Protein AF-A0A2X3J171-F1 (afdb_monomer_lite)

Secondary structure (DSSP, 8-state):
---HHHHHHHHHHHHHIIIIIHHHHHHHHHHHH-HHHHTT-PPPPP-

Foldseek 3Di:
DDCPVVVVVVVVVVCCCVVPVVVVVCLVVCCVPPVCVSVPVDDDDDD

Organism: Klebsiella pneumoniae (NCBI:txid573)

Sequence (47 aa):
MSLIRPALVLFILLTLLTGGVYPLLTTSLGQWWFNSQANGSLIRPER

InterPro domains:
  IPR003820 Potassium-transporting ATPase C chain [PF02669] (4-44)

Radius of gyration: 18.88 Å; chains: 1; bounding box: 41×18×56 Å

Structure (mmCIF, N/CA/C/O backbone):
data_AF-A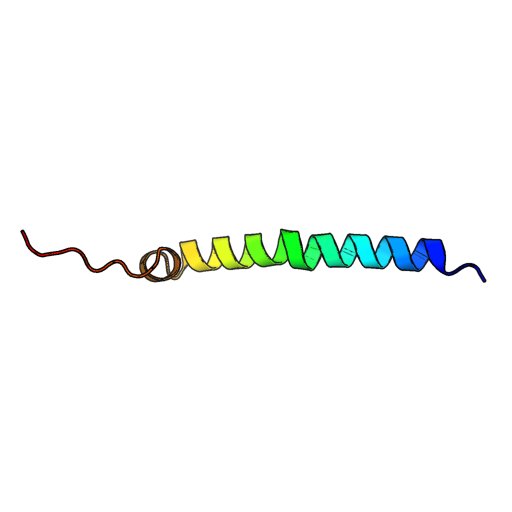0A2X3J171-F1
#
_entry.id   AF-A0A2X3J171-F1
#
loop_
_atom_site.group_PDB
_atom_site.id
_atom_site.type_symbol
_atom_site.label_atom_id
_atom_site.label_alt_id
_atom_site.label_comp_id
_atom_site.label_asym_id
_atom_site.label_entity_id
_atom_site.label_seq_id
_atom_site.pdbx_PDB_ins_code
_atom_site.Cartn_x
_atom_site.Cartn_y
_atom_site.Cartn_z
_atom_site.occupancy
_atom_site.B_iso_or_equiv
_atom_site.auth_seq_id
_atom_site.auth_comp_id
_atom_site.auth_asym_id
_atom_site.auth_atom_id
_atom_site.pdbx_PDB_model_num
ATOM 1 N N . MET A 1 1 ? 20.955 -3.339 -27.761 1.00 59.53 1 MET A N 1
ATOM 2 C CA . MET A 1 1 ? 19.637 -3.683 -27.181 1.00 59.53 1 MET A CA 1
ATOM 3 C C . MET A 1 1 ? 19.187 -2.524 -26.301 1.00 59.53 1 MET A C 1
ATOM 5 O O . MET A 1 1 ? 19.917 -2.184 -25.383 1.00 59.53 1 MET A O 1
ATOM 9 N N . SER A 1 2 ? 18.073 -1.854 -26.615 1.00 83.31 2 SER A N 1
ATOM 10 C CA . SER A 1 2 ? 17.593 -0.693 -25.841 1.00 83.31 2 SER A CA 1
ATOM 11 C C . SER A 1 2 ? 16.709 -1.150 -24.678 1.00 83.31 2 SER A C 1
ATOM 13 O O . SER A 1 2 ? 15.664 -1.755 -24.904 1.00 83.31 2 SER A O 1
ATOM 15 N N . LEU A 1 3 ? 17.131 -0.868 -23.442 1.00 94.1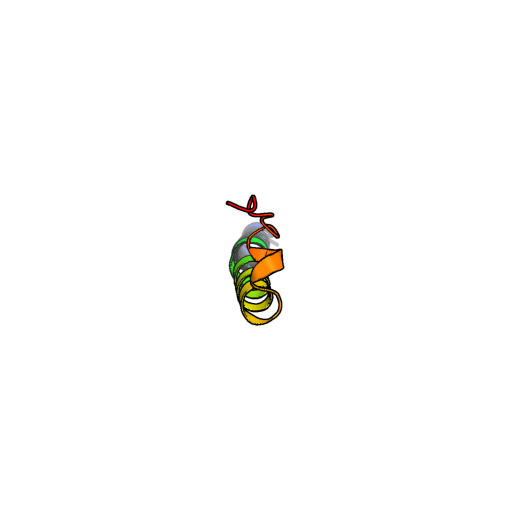9 3 LEU A N 1
ATOM 16 C CA . LEU A 1 3 ? 16.459 -1.315 -22.211 1.00 94.19 3 LEU A CA 1
ATOM 17 C C . LEU A 1 3 ? 15.464 -0.293 -21.636 1.00 94.19 3 LEU A C 1
ATOM 19 O O . LEU A 1 3 ? 14.750 -0.597 -20.687 1.00 94.19 3 LEU A O 1
ATOM 23 N N . ILE A 1 4 ? 15.368 0.903 -22.219 1.00 96.56 4 ILE A N 1
ATOM 24 C CA . ILE A 1 4 ? 14.532 1.983 -21.674 1.00 96.56 4 ILE A CA 1
ATOM 25 C C . ILE A 1 4 ? 13.039 1.645 -21.753 1.00 96.56 4 ILE A C 1
ATOM 27 O O . ILE A 1 4 ? 12.311 1.823 -20.782 1.00 96.56 4 ILE A O 1
ATOM 31 N N . ARG A 1 5 ? 12.579 1.106 -22.890 1.00 94.69 5 ARG A N 1
ATOM 32 C CA . ARG A 1 5 ? 11.177 0.690 -23.060 1.00 94.69 5 ARG A CA 1
ATOM 33 C C . ARG A 1 5 ? 10.755 -0.390 -22.051 1.00 94.69 5 ARG A C 1
ATOM 35 O O . ARG A 1 5 ? 9.771 -0.153 -21.354 1.00 94.69 5 ARG A O 1
ATOM 42 N N . PRO A 1 6 ? 11.461 -1.534 -21.918 1.00 96.19 6 PRO A N 1
ATOM 43 C CA . PRO A 1 6 ? 11.063 -2.549 -20.943 1.00 96.19 6 PRO A CA 1
ATOM 44 C C . PRO A 1 6 ? 11.185 -2.060 -19.493 1.00 96.19 6 PRO A C 1
ATOM 46 O O . PRO A 1 6 ? 10.326 -2.396 -18.681 1.00 96.19 6 PRO A O 1
ATOM 49 N N . ALA A 1 7 ? 12.178 -1.221 -19.170 1.00 97.38 7 ALA A N 1
ATOM 50 C CA . ALA A 1 7 ? 12.321 -0.654 -17.829 1.00 97.38 7 ALA A CA 1
ATOM 51 C C . ALA A 1 7 ? 11.130 0.238 -17.442 1.00 97.38 7 ALA A C 1
ATOM 53 O O . ALA A 1 7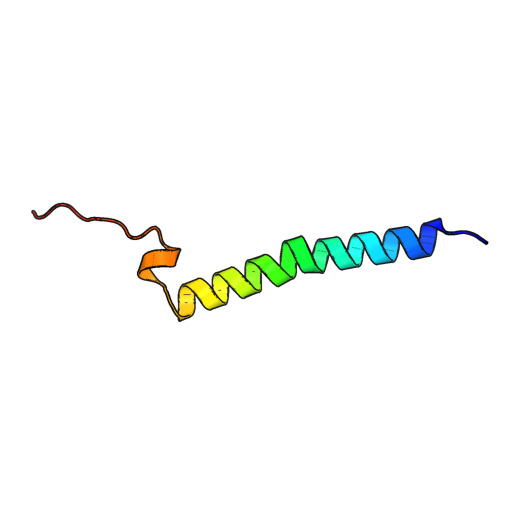 ? 10.585 0.088 -16.351 1.00 97.38 7 ALA A O 1
ATOM 54 N N . LEU A 1 8 ? 10.687 1.123 -18.342 1.00 98.12 8 LEU A N 1
ATOM 55 C CA . LEU A 1 8 ? 9.550 2.010 -18.078 1.00 98.12 8 LEU A CA 1
ATOM 56 C C . LEU A 1 8 ? 8.233 1.246 -17.934 1.00 98.12 8 LEU A C 1
ATOM 58 O O . LEU A 1 8 ? 7.446 1.558 -17.044 1.00 98.12 8 LEU A O 1
ATOM 62 N N . VAL A 1 9 ? 8.001 0.229 -18.768 1.00 98.19 9 VAL A N 1
ATOM 63 C CA . VAL A 1 9 ? 6.794 -0.607 -18.665 1.00 98.19 9 VAL A CA 1
ATOM 64 C C . VAL A 1 9 ? 6.757 -1.327 -17.321 1.00 98.19 9 VAL A C 1
ATOM 66 O O . VAL A 1 9 ? 5.731 -1.296 -16.643 1.00 98.19 9 VAL A O 1
ATOM 69 N N . LEU A 1 10 ? 7.874 -1.934 -16.911 1.00 98.25 10 LEU A N 1
ATOM 70 C CA . LEU A 1 10 ? 7.943 -2.631 -15.632 1.00 98.25 10 LEU A CA 1
ATOM 71 C C . LEU A 1 10 ? 7.785 -1.667 -14.454 1.00 98.25 10 LEU A C 1
ATOM 73 O O . LEU A 1 10 ? 7.065 -1.978 -13.510 1.00 98.25 10 LEU A O 1
ATOM 77 N N . PHE A 1 11 ? 8.411 -0.491 -14.525 1.00 98.38 11 PHE A N 1
ATOM 78 C CA . PHE A 1 11 ? 8.271 0.539 -13.503 1.00 98.38 11 PHE A CA 1
ATOM 79 C C . PHE A 1 11 ? 6.805 0.942 -13.322 1.00 98.38 11 PHE A C 1
ATOM 81 O O . PHE A 1 11 ? 6.278 0.825 -12.220 1.00 98.38 11 PHE A O 1
ATOM 88 N N . ILE A 1 12 ? 6.118 1.314 -14.407 1.00 98.69 12 ILE A N 1
ATOM 89 C CA . ILE A 1 12 ? 4.705 1.717 -14.359 1.00 98.69 12 ILE A CA 1
ATOM 90 C C . ILE A 1 12 ? 3.829 0.574 -13.837 1.00 98.69 12 ILE A C 1
ATOM 92 O O . ILE A 1 12 ? 2.990 0.795 -12.965 1.00 98.69 12 ILE A O 1
ATOM 96 N N . LEU A 1 13 ? 4.038 -0.650 -14.330 1.00 98.69 13 LEU A N 1
ATOM 97 C CA . LEU A 1 13 ? 3.291 -1.822 -13.880 1.00 98.69 13 LEU A CA 1
ATOM 98 C C . LEU A 1 13 ? 3.434 -2.026 -12.367 1.00 98.69 13 LEU A C 1
ATOM 100 O O . LEU A 1 13 ? 2.434 -2.169 -11.665 1.00 98.69 13 LEU A O 1
ATOM 104 N N . LEU A 1 14 ? 4.665 -2.008 -11.854 1.00 98.62 14 LEU A N 1
ATOM 105 C CA . LEU A 1 14 ? 4.929 -2.207 -10.431 1.00 98.62 14 LEU A CA 1
ATOM 106 C C . LEU A 1 14 ? 4.405 -1.047 -9.581 1.00 98.62 14 LEU A C 1
ATOM 108 O O . LEU A 1 14 ? 3.871 -1.296 -8.500 1.00 98.62 14 LEU A O 1
ATOM 112 N N . THR A 1 15 ? 4.483 0.195 -10.060 1.00 98.62 15 THR A N 1
ATOM 113 C CA . THR A 1 15 ? 3.884 1.350 -9.378 1.00 98.62 15 THR A CA 1
ATOM 114 C C . THR A 1 15 ? 2.372 1.191 -9.251 1.00 98.62 15 THR A C 1
ATOM 116 O O . THR A 1 15 ? 1.830 1.383 -8.165 1.00 98.62 15 THR A O 1
ATOM 119 N N . LEU A 1 16 ? 1.681 0.787 -10.320 1.00 98.88 16 LEU A N 1
ATOM 120 C CA . LEU A 1 16 ? 0.231 0.581 -10.283 1.00 98.88 16 LEU A CA 1
ATOM 121 C C . LEU A 1 16 ? -0.159 -0.589 -9.375 1.00 98.88 16 LEU A C 1
ATOM 123 O O . LEU A 1 16 ? -1.121 -0.484 -8.613 1.00 98.88 16 LEU A O 1
ATOM 127 N N . LEU A 1 17 ? 0.596 -1.687 -9.414 1.00 98.81 17 LEU A N 1
ATOM 128 C CA . LEU A 1 17 ? 0.330 -2.847 -8.567 1.00 98.81 17 LEU A CA 1
ATOM 129 C C . LEU A 1 17 ? 0.548 -2.536 -7.083 1.00 98.81 17 LEU A C 1
ATOM 131 O O . LEU A 1 17 ? -0.321 -2.813 -6.261 1.00 98.81 17 LEU A O 1
ATOM 135 N N . THR A 1 18 ? 1.687 -1.947 -6.730 1.00 98.19 18 THR A N 1
ATOM 136 C CA . THR A 1 18 ? 2.067 -1.745 -5.322 1.00 98.19 18 THR A CA 1
ATOM 137 C C . THR A 1 18 ? 1.483 -0.474 -4.710 1.00 98.19 18 THR A C 1
ATOM 139 O O . THR A 1 18 ? 1.214 -0.456 -3.514 1.00 98.19 18 THR A O 1
ATOM 142 N N . GLY A 1 19 ? 1.250 0.570 -5.509 1.00 98.19 19 GLY A N 1
ATOM 143 C CA . GLY A 1 19 ? 0.675 1.839 -5.055 1.00 98.19 19 GLY A CA 1
ATOM 144 C C . GLY A 1 19 ? -0.835 1.956 -5.259 1.00 98.19 19 GLY A C 1
ATOM 145 O O . GLY A 1 19 ? -1.482 2.727 -4.558 1.00 98.19 19 GLY A O 1
ATOM 146 N N . GLY A 1 20 ? -1.408 1.200 -6.199 1.00 98.50 20 GLY A N 1
ATOM 147 C CA . GLY A 1 20 ? -2.844 1.213 -6.487 1.00 98.50 20 GLY A CA 1
ATOM 148 C C . GLY A 1 20 ? -3.533 -0.062 -6.022 1.00 98.50 20 GLY A C 1
ATOM 149 O O . GLY A 1 20 ? -4.327 -0.045 -5.082 1.00 98.50 20 GLY A O 1
ATOM 150 N N . VAL A 1 21 ? -3.217 -1.183 -6.670 1.00 98.75 21 VAL A N 1
ATOM 151 C CA . VAL A 1 21 ? -3.926 -2.452 -6.446 1.00 98.75 21 VAL A CA 1
ATOM 152 C C . VAL A 1 21 ? -3.766 -2.936 -5.006 1.00 98.75 21 VAL A C 1
ATOM 154 O O . VAL A 1 21 ? -4.762 -3.254 -4.359 1.00 98.75 21 VAL A O 1
ATOM 157 N N . TYR A 1 22 ? -2.542 -2.957 -4.475 1.00 98.31 22 TYR A N 1
ATOM 158 C CA . TYR A 1 22 ? -2.276 -3.468 -3.131 1.00 98.31 22 TYR A CA 1
ATOM 159 C C . TYR A 1 22 ? -2.965 -2.650 -2.018 1.00 98.31 22 TYR A C 1
ATOM 161 O O . TYR A 1 22 ? -3.676 -3.258 -1.211 1.00 98.31 22 TYR A O 1
ATOM 169 N N . PRO A 1 23 ? -2.864 -1.306 -1.963 1.00 98.44 23 PRO A N 1
ATOM 170 C CA . PRO A 1 23 ? -3.553 -0.522 -0.941 1.00 98.44 23 PRO A CA 1
ATOM 171 C C . PRO A 1 23 ? -5.073 -0.629 -1.043 1.00 98.44 23 PRO A C 1
ATOM 173 O O . PRO A 1 23 ? -5.735 -0.771 -0.019 1.00 98.44 23 PRO A O 1
ATOM 176 N N . LEU A 1 24 ? -5.640 -0.628 -2.255 1.00 98.69 24 LEU A N 1
ATOM 177 C CA . LEU A 1 24 ? -7.087 -0.773 -2.440 1.00 98.69 24 LEU A CA 1
ATO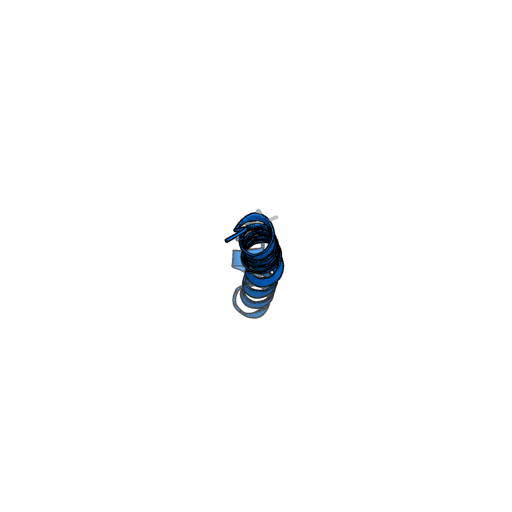M 178 C C . LEU A 1 24 ? -7.582 -2.143 -1.978 1.00 98.69 24 LEU A C 1
ATOM 180 O O . LEU A 1 24 ? -8.586 -2.224 -1.269 1.00 98.69 24 LEU A O 1
ATOM 184 N N . LEU A 1 25 ? -6.866 -3.209 -2.338 1.00 98.62 25 LEU A N 1
ATOM 185 C CA . LEU A 1 25 ? -7.206 -4.565 -1.926 1.00 98.62 25 LEU A CA 1
ATOM 186 C C . LEU A 1 25 ? -7.130 -4.700 -0.402 1.00 98.62 25 LEU A C 1
ATOM 188 O O . LEU A 1 25 ? -8.102 -5.101 0.231 1.00 98.62 25 LEU A O 1
ATOM 192 N N . THR A 1 26 ? -6.001 -4.320 0.196 1.00 97.75 26 THR A N 1
ATOM 193 C CA . THR A 1 26 ? -5.789 -4.438 1.648 1.00 97.75 26 THR A CA 1
ATOM 194 C C . THR A 1 26 ? -6.737 -3.558 2.452 1.00 97.75 26 THR A C 1
ATOM 196 O O . THR A 1 26 ? -7.276 -4.022 3.454 1.00 97.75 26 THR A O 1
ATOM 199 N N . THR A 1 27 ? -7.025 -2.340 1.989 1.00 97.94 27 THR A N 1
ATOM 200 C CA . THR A 1 27 ? -8.014 -1.457 2.625 1.00 97.94 27 THR A CA 1
ATOM 201 C C . THR A 1 27 ? -9.407 -2.066 2.554 1.00 97.94 27 THR A C 1
ATOM 203 O O . THR A 1 27 ? -10.090 -2.133 3.572 1.00 97.94 27 THR A O 1
ATOM 206 N N . SER A 1 28 ? -9.825 -2.557 1.384 1.00 98.12 28 SER A N 1
ATOM 207 C CA . SER A 1 28 ? -11.156 -3.153 1.216 1.00 98.12 28 SER A CA 1
ATOM 208 C C . SER A 1 28 ? -11.329 -4.387 2.100 1.00 98.12 28 SER A C 1
ATOM 210 O O . SER A 1 28 ? -12.324 -4.508 2.812 1.00 98.12 28 SER A O 1
ATOM 212 N N . LEU A 1 29 ? -10.332 -5.274 2.113 1.00 98.50 29 LEU A N 1
ATOM 213 C CA . LEU A 1 29 ? -10.342 -6.468 2.956 1.00 98.50 29 LEU A CA 1
ATOM 214 C C . LEU A 1 29 ? -10.306 -6.114 4.450 1.00 98.50 29 LEU A C 1
ATOM 216 O O . LEU A 1 29 ? -11.045 -6.705 5.235 1.00 98.50 29 LEU A O 1
ATOM 220 N N . GLY A 1 30 ? -9.498 -5.127 4.846 1.00 98.25 30 GLY A N 1
ATOM 221 C CA . GLY A 1 30 ? -9.428 -4.645 6.226 1.00 98.25 30 GLY A CA 1
ATOM 222 C C . GLY A 1 30 ? -10.750 -4.043 6.698 1.00 98.25 30 GLY A C 1
ATOM 223 O O . GLY A 1 30 ? -11.205 -4.347 7.796 1.00 98.25 30 GLY A O 1
ATOM 224 N N . GLN A 1 31 ? -11.414 -3.257 5.852 1.00 98.19 31 GLN A N 1
ATOM 225 C CA . GLN A 1 31 ? -12.729 -2.690 6.154 1.00 98.19 31 GLN A CA 1
ATOM 226 C C . GLN A 1 31 ? -13.829 -3.759 6.216 1.00 98.19 31 GLN A C 1
ATOM 228 O O . GLN A 1 31 ? -14.750 -3.612 7.020 1.00 98.19 31 GLN A O 1
ATOM 233 N N . TRP A 1 32 ? -13.735 -4.825 5.409 1.00 97.81 32 TRP A N 1
ATOM 234 C CA . TRP A 1 32 ? -14.722 -5.908 5.392 1.00 97.81 32 TRP A CA 1
ATOM 235 C C . TRP A 1 32 ? -14.581 -6.860 6.588 1.00 97.81 32 TRP A C 1
ATOM 237 O O . TRP A 1 32 ? -15.576 -7.149 7.251 1.00 97.81 32 TRP A O 1
ATOM 247 N N . TRP A 1 33 ? -13.365 -7.321 6.898 1.00 98.31 33 TRP A N 1
ATOM 248 C CA . TRP A 1 33 ? -13.139 -8.277 7.991 1.00 98.31 33 TRP A CA 1
ATOM 249 C C . TRP A 1 33 ? -12.900 -7.628 9.355 1.00 98.31 33 TRP A C 1
ATOM 251 O O . TRP A 1 33 ? -13.277 -8.202 10.374 1.00 98.31 33 TRP A O 1
ATOM 261 N N . PHE A 1 34 ? -12.288 -6.445 9.396 1.00 97.12 34 PHE A N 1
ATOM 262 C CA . PHE A 1 34 ? -11.784 -5.831 10.628 1.00 97.12 34 PHE A CA 1
ATOM 263 C C . PHE A 1 34 ? -12.145 -4.347 10.714 1.00 97.12 34 PHE A C 1
ATOM 265 O O . PHE A 1 34 ? -11.295 -3.508 11.001 1.00 97.12 34 PHE A O 1
ATOM 272 N N . ASN A 1 35 ? -13.413 -4.007 10.466 1.00 96.44 35 ASN A N 1
ATOM 273 C CA . ASN A 1 35 ? -13.860 -2.618 10.353 1.00 96.44 35 ASN A CA 1
ATOM 274 C C . ASN A 1 35 ? -13.453 -1.743 11.558 1.00 96.44 35 ASN A C 1
ATOM 276 O O . ASN A 1 35 ? -12.886 -0.669 11.378 1.00 96.44 35 ASN A O 1
ATOM 280 N N . SER A 1 36 ? -13.674 -2.208 12.794 1.00 95.69 36 SER A N 1
ATOM 281 C CA . SER A 1 36 ? -13.333 -1.429 13.994 1.00 95.69 36 SER A CA 1
ATOM 282 C C . SER A 1 36 ? -11.827 -1.169 14.113 1.00 95.69 36 SER A C 1
ATOM 284 O O . SER A 1 36 ? -11.424 -0.074 14.499 1.00 95.69 36 SER A O 1
ATOM 286 N N . GLN A 1 37 ? -10.991 -2.153 13.776 1.00 96.38 37 GLN A N 1
ATOM 287 C CA . GLN A 1 37 ? -9.533 -2.061 13.853 1.00 96.38 37 GLN A CA 1
ATOM 288 C C . GLN A 1 37 ? -8.959 -1.234 12.700 1.00 96.38 37 GLN A C 1
ATOM 290 O O . GLN A 1 37 ? -8.106 -0.377 12.925 1.00 96.38 37 GLN A O 1
ATOM 295 N N . ALA A 1 38 ? -9.475 -1.434 11.486 1.00 97.38 38 ALA A N 1
ATOM 296 C CA . ALA A 1 38 ? -9.103 -0.677 10.294 1.00 97.38 38 ALA A CA 1
ATOM 297 C C . ALA A 1 38 ? -9.424 0.821 10.431 1.00 97.38 38 ALA A C 1
ATOM 299 O O . ALA A 1 38 ? -8.723 1.649 9.857 1.00 97.38 38 ALA A O 1
ATOM 300 N N . ASN A 1 39 ? -10.437 1.174 11.230 1.00 96.44 39 ASN A N 1
ATOM 301 C CA . ASN A 1 39 ? -10.794 2.560 11.551 1.00 96.44 39 ASN A CA 1
ATOM 302 C C . ASN A 1 39 ? -10.157 3.076 12.859 1.00 96.44 39 ASN A C 1
ATOM 304 O O . ASN A 1 39 ? -10.607 4.076 13.417 1.00 96.44 39 ASN A O 1
ATOM 308 N N . GLY A 1 40 ? -9.105 2.416 13.359 1.00 95.62 40 GLY A N 1
ATOM 309 C CA . GLY A 1 40 ? -8.279 2.930 14.456 1.00 95.62 40 GLY A CA 1
ATOM 310 C C . GLY A 1 40 ? -8.706 2.517 15.865 1.00 95.62 40 GLY A C 1
ATOM 311 O O . GLY A 1 40 ? -8.159 3.043 16.828 1.00 95.62 40 GLY A O 1
ATOM 312 N N . SER A 1 41 ? -9.634 1.565 16.013 1.00 94.75 41 SER A N 1
ATOM 313 C CA . SER A 1 41 ? -10.021 0.977 17.311 1.00 94.75 41 SER A CA 1
ATOM 314 C C . SER A 1 41 ? -10.413 2.017 18.373 1.00 94.75 41 SER A C 1
ATOM 316 O O . SER A 1 41 ? -10.015 1.913 19.530 1.00 94.75 41 SER A O 1
ATOM 318 N N . LEU A 1 42 ? -11.148 3.055 17.967 1.00 94.75 42 LEU A N 1
ATOM 319 C CA . LEU A 1 42 ? -11.413 4.230 18.801 1.00 94.75 42 LEU A CA 1
ATOM 320 C C . LEU A 1 42 ? -12.092 3.862 20.130 1.00 94.75 42 LEU A C 1
ATOM 322 O O . LEU A 1 42 ? -13.206 3.337 20.144 1.00 94.75 42 LEU A O 1
ATOM 326 N N . ILE A 1 43 ? -11.451 4.222 21.244 1.00 93.62 43 ILE A N 1
ATOM 327 C CA . ILE A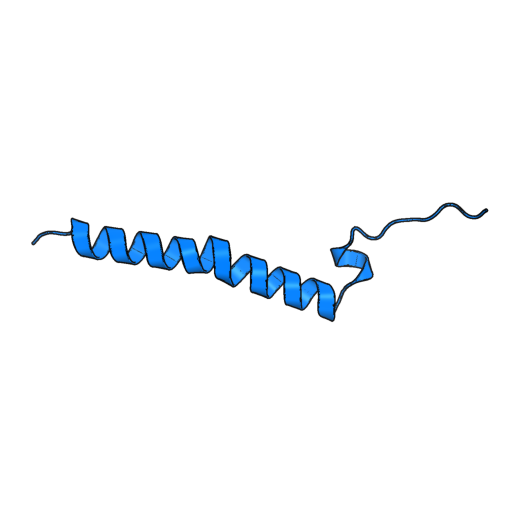 1 43 ? -12.042 4.146 22.583 1.00 93.62 43 ILE A CA 1
ATOM 328 C C . ILE A 1 43 ? -12.922 5.379 22.765 1.00 93.62 43 ILE A C 1
ATOM 330 O O . ILE A 1 43 ? -12.455 6.515 22.668 1.00 93.62 43 ILE A O 1
ATOM 334 N N . ARG 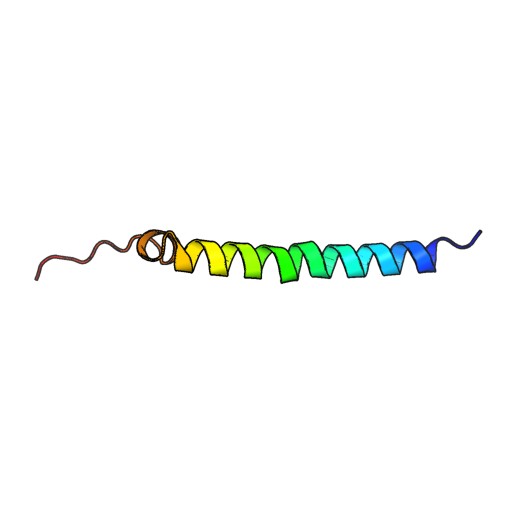A 1 44 ? -14.215 5.157 22.991 1.00 91.12 44 ARG A N 1
ATOM 335 C CA . ARG A 1 44 ? -15.178 6.234 23.228 1.00 91.12 44 ARG A CA 1
ATOM 336 C C . ARG A 1 44 ? -15.320 6.429 24.737 1.00 91.12 44 ARG A C 1
ATOM 338 O O . ARG A 1 44 ? -15.497 5.424 25.419 1.00 91.12 44 ARG A O 1
ATOM 345 N N . PRO A 1 45 ? -15.253 7.668 25.254 1.00 84.06 45 PRO A N 1
ATOM 346 C CA . PRO A 1 45 ? -15.500 7.911 26.669 1.00 84.06 45 PRO A CA 1
ATOM 347 C C . PRO A 1 45 ? -16.940 7.519 27.017 1.00 84.06 45 PRO A C 1
ATOM 349 O O . PRO A 1 45 ? -17.867 7.830 26.257 1.00 84.06 45 PRO A O 1
ATOM 352 N N . GLU A 1 46 ? -17.128 6.834 28.146 1.00 75.69 46 GLU A N 1
ATOM 353 C CA . GLU A 1 46 ? -18.452 6.695 28.746 1.00 75.69 46 GLU A CA 1
ATOM 354 C C . GLU A 1 46 ? -19.015 8.088 29.077 1.00 75.69 46 GLU A C 1
ATOM 356 O O . GLU A 1 46 ? -18.302 8.949 29.593 1.00 75.69 46 GLU A O 1
ATOM 361 N N . ARG A 1 47 ? -20.270 8.341 28.689 1.00 67.12 47 ARG A N 1
ATOM 362 C CA . ARG A 1 47 ? -20.972 9.572 29.071 1.00 67.12 47 ARG A CA 1
ATOM 363 C C . ARG A 1 47 ? -21.422 9.519 30.519 1.00 67.12 47 ARG A C 1
ATOM 365 O O . ARG A 1 47 ? -21.870 8.428 30.934 1.00 67.12 47 ARG A O 1
#

pLDDT: mean 94.81, std 8.0, range [59.53, 98.88]